Protein AF-T2JE20-F1 (afdb_monomer)

Mean predicted aligned error: 11.08 Å

Solvent-accessible surface area (backbone atoms only — not comparable to full-atom values): 7620 Å² total; per-residue (Å²): 136,87,83,82,81,83,81,84,90,76,84,82,88,76,80,78,77,77,77,76,81,76,73,81,73,72,44,52,72,69,59,50,51,59,46,53,78,73,42,97,58,61,63,30,37,53,66,29,42,78,44,78,61,76,84,80,53,74,69,55,50,52,51,49,52,51,49,52,54,51,50,55,62,71,38,60,96,52,72,51,50,79,42,57,51,81,43,46,51,75,41,78,96,66,48,29,34,38,58,47,72,63,48,75,47,69,70,78,88,82,62,70,79,94,46,95,81

Sequence (117 aa):
MPVSNKIRLTGKNCFMITQAKVKKQIISLENYRKLEDISDFKHEYHDGVIIALTGGTINHNRIIRNLIYWLMNLCNNQTYEVFSSDLRVWIPEHKRGFYPYVMVITGDAIFNENRQD

Organism: NCBI:txid555881

InterPro domains:
  IPR008538 Putative restriction endonuclease [PF05685] (30-111)
  IPR008538 Putative restriction endonuclease [cd06260] (41-117)
  IPR011335 Restriction endonuclease type II-like [SSF52980] (24-110)
  IPR012296 Nuclease, putative, TT1808 [G3DSA:3.90.1570.10] (19-117)

pLDDT: mean 82.29, std 20.34, range [34.41, 97.25]

Secondary structure (DSSP, 8-state):
----------S--------------PPPHHHHHHHHHH-SS-EEEETTEEEEPPPPPHHHHHHHHHHHHHHHHHTTTSSEEEEETTSPEEEGGGTEEE--SEEEEESS---STT---

Structure (mmCIF, N/CA/C/O backbone):
data_AF-T2JE20-F1
#
_entry.id   AF-T2JE20-F1
#
loop_
_atom_site.group_PDB
_atom_site.id
_atom_site.type_symbol
_atom_site.label_atom_id
_atom_site.label_alt_id
_atom_site.label_comp_id
_atom_site.label_asym_id
_atom_site.label_entity_id
_atom_site.label_seq_id
_atom_site.pdbx_PDB_ins_code
_atom_site.Cartn_x
_atom_site.Cartn_y
_atom_site.Cartn_z
_atom_site.occupancy
_atom_site.B_iso_or_equiv
_atom_site.auth_seq_id
_atom_site.auth_comp_id
_atom_site.auth_asym_id
_atom_site.auth_atom_id
_atom_site.pdbx_PDB_model_num
ATOM 1 N N . MET A 1 1 ? 40.534 -4.628 -29.815 1.00 34.41 1 MET A N 1
ATOM 2 C CA . MET A 1 1 ? 41.791 -3.946 -29.435 1.00 34.41 1 MET A CA 1
ATOM 3 C C . MET A 1 1 ? 41.439 -2.534 -28.991 1.00 34.41 1 MET A C 1
ATOM 5 O O . MET A 1 1 ? 40.864 -1.821 -29.805 1.00 34.41 1 MET A O 1
ATOM 9 N N . PRO A 1 2 ? 41.656 -2.138 -27.725 1.00 41.19 2 PRO A N 1
ATOM 10 C CA . PRO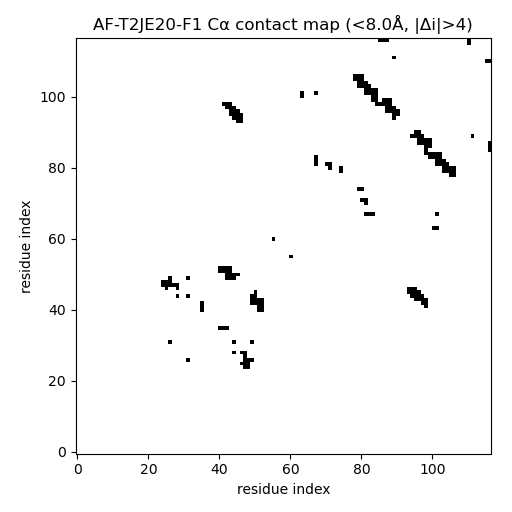 A 1 2 ? 41.286 -0.805 -27.274 1.00 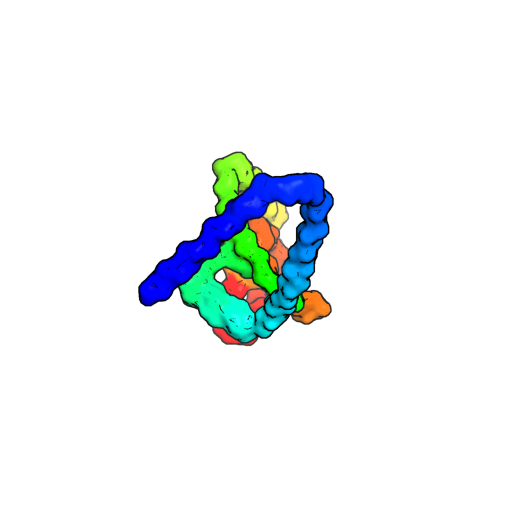41.19 2 PRO A CA 1
ATOM 11 C C . PRO A 1 2 ? 42.372 0.194 -27.687 1.00 41.19 2 PRO A C 1
ATOM 13 O O . PRO A 1 2 ? 43.555 -0.012 -27.418 1.00 41.19 2 PRO A O 1
ATOM 16 N N . VAL A 1 3 ? 41.967 1.275 -28.350 1.00 39.84 3 VAL A N 1
ATOM 17 C CA . VAL A 1 3 ? 42.848 2.410 -28.638 1.00 39.84 3 VAL A CA 1
ATOM 18 C C . VAL A 1 3 ? 42.873 3.292 -27.391 1.00 39.84 3 VAL A C 1
ATOM 20 O O . VAL A 1 3 ? 41.855 3.840 -26.973 1.00 39.84 3 VAL A O 1
ATOM 23 N N . SER A 1 4 ? 44.040 3.365 -26.757 1.00 41.28 4 SER A N 1
ATOM 24 C CA . SER A 1 4 ? 44.326 4.231 -25.614 1.00 41.28 4 SER A CA 1
ATOM 25 C C . SER A 1 4 ? 44.264 5.700 -26.040 1.00 41.28 4 SER A C 1
ATOM 27 O O . SER A 1 4 ? 45.110 6.154 -26.807 1.00 41.28 4 SER A O 1
ATOM 29 N N . ASN A 1 5 ? 43.301 6.462 -25.516 1.00 39.50 5 ASN A N 1
ATOM 30 C CA . ASN A 1 5 ? 43.317 7.920 -25.624 1.00 39.50 5 ASN A CA 1
ATOM 31 C C . ASN A 1 5 ? 44.055 8.514 -24.418 1.00 39.50 5 ASN A C 1
ATOM 33 O O . ASN A 1 5 ? 43.494 8.672 -23.335 1.00 39.50 5 ASN A O 1
ATOM 37 N N . LYS A 1 6 ? 45.332 8.859 -24.613 1.00 42.75 6 LYS A N 1
ATOM 38 C CA . LYS A 1 6 ? 46.082 9.736 -23.704 1.00 42.75 6 LYS A CA 1
ATOM 39 C C . LYS A 1 6 ? 45.636 11.181 -23.936 1.00 42.75 6 LYS A C 1
ATOM 41 O O . LYS A 1 6 ? 45.961 11.761 -24.967 1.00 42.75 6 LYS A O 1
ATOM 46 N N . ILE A 1 7 ? 44.939 11.776 -22.971 1.00 44.47 7 ILE A N 1
ATOM 47 C CA . ILE A 1 7 ? 44.637 13.214 -22.978 1.00 44.47 7 ILE A CA 1
ATOM 48 C C . ILE A 1 7 ? 45.716 13.935 -22.164 1.00 44.47 7 ILE A C 1
ATOM 50 O O . ILE A 1 7 ? 45.881 13.701 -20.968 1.00 44.47 7 ILE A O 1
ATOM 54 N N . ARG A 1 8 ? 46.481 14.796 -22.842 1.00 35.22 8 ARG A N 1
ATOM 55 C CA . ARG A 1 8 ? 47.500 15.679 -22.262 1.00 35.22 8 ARG A CA 1
ATOM 56 C C . ARG A 1 8 ? 46.798 16.938 -21.742 1.00 35.22 8 ARG A C 1
ATOM 58 O O . ARG A 1 8 ? 46.180 17.653 -22.523 1.00 35.22 8 ARG A O 1
ATOM 65 N N . LEU A 1 9 ? 46.873 17.194 -20.437 1.00 46.28 9 LEU A N 1
ATOM 66 C CA . LEU A 1 9 ? 46.253 18.360 -19.802 1.00 46.28 9 LEU A CA 1
ATOM 67 C C . LEU A 1 9 ? 47.216 19.552 -19.826 1.00 46.28 9 LEU A C 1
ATOM 69 O O . LEU A 1 9 ? 48.227 19.550 -19.128 1.00 46.28 9 LEU A O 1
ATOM 73 N N . THR A 1 10 ? 46.876 20.588 -20.590 1.00 41.84 10 THR A N 1
ATOM 74 C CA . THR A 1 10 ? 47.479 21.921 -20.463 1.00 41.84 10 THR A CA 1
ATOM 75 C C . THR A 1 10 ? 46.396 22.989 -20.594 1.00 41.84 10 THR A C 1
ATOM 77 O O . THR A 1 10 ? 45.835 23.156 -21.670 1.00 41.84 10 THR A O 1
ATOM 80 N N . GLY A 1 11 ? 46.164 23.739 -19.512 1.00 40.94 11 GLY A N 1
ATOM 81 C CA . GLY A 1 11 ? 45.588 25.088 -19.559 1.00 40.94 11 GLY A CA 1
ATOM 82 C C . GLY A 1 11 ? 44.069 25.212 -19.380 1.00 40.94 11 GLY A C 1
ATOM 83 O O . GLY A 1 11 ? 43.304 24.896 -20.277 1.00 40.94 11 GLY A O 1
ATOM 84 N N . LYS A 1 12 ? 43.671 25.809 -18.244 1.00 50.66 12 LYS A N 1
ATOM 85 C CA . LYS A 1 12 ? 42.385 26.495 -17.977 1.00 50.66 12 LYS A CA 1
ATOM 86 C C . LYS A 1 12 ? 41.104 25.670 -18.216 1.00 50.66 12 LYS A C 1
ATOM 88 O O . LYS A 1 12 ? 40.363 25.899 -19.165 1.00 50.66 12 LYS A O 1
ATOM 93 N N . ASN A 1 13 ? 40.781 24.789 -17.268 1.00 38.94 13 ASN A N 1
ATOM 94 C CA . ASN A 1 13 ? 39.492 24.094 -17.226 1.00 38.94 13 ASN A CA 1
ATOM 95 C C . ASN A 1 13 ? 38.363 25.027 -16.747 1.00 38.94 13 ASN A C 1
ATOM 97 O O . ASN A 1 13 ? 38.068 25.095 -15.556 1.00 38.94 13 ASN A O 1
ATOM 101 N N . CYS A 1 14 ? 37.696 25.706 -17.680 1.00 38.22 14 CYS A N 1
ATOM 102 C CA . CYS A 1 14 ? 36.283 26.039 -17.509 1.00 38.22 14 CYS A CA 1
ATOM 103 C C . CYS A 1 14 ? 35.489 24.773 -17.862 1.00 38.22 14 CYS A C 1
ATOM 105 O O . CYS A 1 14 ? 35.360 24.421 -19.035 1.00 38.22 14 CYS A O 1
ATOM 107 N N . PHE A 1 15 ? 35.034 24.028 -16.851 1.00 40.53 15 PHE A N 1
ATOM 108 C CA . PHE A 1 15 ? 34.178 22.863 -17.067 1.00 40.53 15 PHE A CA 1
ATOM 109 C C . PHE A 1 15 ? 32.787 23.338 -17.492 1.00 40.53 15 PHE A C 1
ATOM 111 O O . PHE A 1 15 ? 31.932 23.631 -16.661 1.00 40.53 15 PHE A O 1
ATOM 118 N N . MET A 1 16 ? 32.540 23.366 -18.800 1.00 41.00 16 MET A N 1
ATOM 119 C CA . MET A 1 16 ? 31.179 23.304 -19.321 1.00 41.00 16 MET A CA 1
ATOM 120 C C . MET A 1 16 ? 30.690 21.870 -19.103 1.00 41.00 16 MET A C 1
ATOM 122 O O . MET A 1 16 ? 30.918 20.989 -19.933 1.00 41.00 16 MET A O 1
ATOM 126 N N . ILE A 1 17 ? 30.070 21.606 -17.948 1.00 45.12 17 ILE A N 1
ATOM 127 C CA . ILE A 1 17 ? 29.363 20.343 -17.730 1.00 45.12 17 ILE A CA 1
ATOM 128 C C . ILE A 1 17 ? 28.183 20.350 -18.698 1.00 45.12 17 ILE A C 1
ATOM 130 O O . ILE A 1 17 ? 27.171 21.014 -18.480 1.00 45.12 17 ILE A O 1
ATOM 134 N N . THR A 1 18 ? 28.343 19.640 -19.811 1.00 44.28 18 THR A N 1
ATOM 135 C CA . THR A 1 18 ? 27.252 19.389 -20.746 1.00 44.28 18 THR A CA 1
ATOM 136 C C . THR A 1 18 ? 26.256 18.511 -19.999 1.00 44.28 18 THR A C 1
ATOM 138 O O . THR A 1 18 ? 26.536 17.342 -19.739 1.00 44.28 18 THR A O 1
ATOM 141 N N . GLN A 1 19 ? 25.124 19.078 -19.577 1.00 46.22 19 GLN A N 1
ATOM 142 C CA . GLN A 1 19 ? 24.051 18.290 -18.979 1.00 46.22 19 GLN A CA 1
ATOM 143 C C . GLN A 1 19 ? 23.542 17.312 -20.041 1.00 46.22 19 GLN A C 1
ATOM 145 O O . GLN A 1 19 ? 22.897 17.710 -21.013 1.00 46.22 19 GLN A O 1
ATOM 150 N N . ALA A 1 20 ? 23.853 16.026 -19.873 1.00 49.81 20 ALA A N 1
ATOM 151 C CA . ALA A 1 20 ? 23.203 14.974 -20.633 1.00 49.81 20 ALA A CA 1
ATOM 152 C C . ALA A 1 20 ? 21.698 15.072 -20.354 1.00 49.81 20 ALA A C 1
ATOM 154 O O . ALA A 1 20 ? 21.250 14.942 -19.215 1.00 49.81 20 ALA A O 1
ATOM 155 N N . LYS A 1 21 ? 20.914 15.352 -21.396 1.00 41.84 21 LYS A N 1
ATOM 156 C CA . LYS A 1 21 ? 19.457 15.427 -21.315 1.00 41.84 21 LYS A CA 1
ATOM 157 C C . LYS A 1 21 ? 18.933 14.010 -21.068 1.00 41.84 21 LYS A C 1
ATOM 159 O O . LYS A 1 21 ? 18.710 13.263 -22.018 1.00 41.84 21 LYS A O 1
ATOM 164 N N . VAL A 1 22 ? 18.796 13.615 -19.800 1.00 51.94 22 VAL A N 1
ATOM 165 C CA . VAL A 1 22 ? 18.211 12.324 -19.415 1.00 51.94 22 VAL A CA 1
ATOM 166 C C . VAL A 1 22 ? 16.780 12.312 -19.939 1.00 51.94 22 VAL A C 1
ATOM 168 O O . VAL A 1 22 ? 15.911 13.040 -19.458 1.00 51.94 22 VAL A O 1
ATOM 171 N N . LYS A 1 23 ? 16.537 11.531 -20.992 1.00 50.19 23 LYS A N 1
ATOM 172 C CA . LYS A 1 23 ? 15.198 11.330 -21.535 1.00 50.19 23 LYS A CA 1
ATOM 173 C C . LYS A 1 23 ? 14.428 10.555 -20.467 1.00 50.19 23 LYS A C 1
ATOM 175 O O . LYS A 1 23 ? 14.693 9.375 -20.267 1.00 50.19 23 LYS A O 1
ATOM 180 N N . LYS A 1 24 ? 13.538 11.232 -19.736 1.00 61.56 24 LYS A N 1
ATOM 181 C CA . LYS A 1 24 ? 12.667 10.603 -18.737 1.00 61.56 24 LYS A CA 1
ATOM 182 C C . LYS A 1 24 ? 11.840 9.540 -19.460 1.00 61.56 24 LYS A C 1
ATOM 184 O O . LYS A 1 24 ? 10.960 9.877 -20.250 1.00 61.56 24 LYS A O 1
ATOM 189 N N . GLN A 1 25 ? 12.205 8.274 -19.289 1.00 73.06 25 GLN A N 1
ATOM 190 C CA . GLN A 1 25 ? 11.517 7.171 -19.940 1.00 73.06 25 GLN A CA 1
ATOM 191 C C . GLN A 1 25 ? 10.202 6.962 -19.194 1.00 73.06 25 GLN A C 1
ATOM 193 O O . GLN A 1 25 ? 10.202 6.541 -18.043 1.00 73.06 25 GLN A O 1
ATOM 198 N N . ILE A 1 26 ? 9.099 7.355 -19.827 1.00 88.00 26 ILE A N 1
ATOM 199 C CA . ILE A 1 26 ? 7.754 7.147 -19.292 1.00 88.00 26 ILE A CA 1
ATOM 200 C C . ILE A 1 26 ? 7.432 5.663 -19.473 1.00 88.00 26 ILE A C 1
ATOM 202 O O . ILE A 1 26 ? 7.429 5.161 -20.599 1.00 88.00 26 ILE A O 1
ATOM 206 N N . ILE A 1 27 ? 7.215 4.961 -18.366 1.00 94.31 27 ILE A N 1
ATOM 207 C CA . ILE A 1 27 ? 6.877 3.537 -18.345 1.00 94.31 27 ILE A CA 1
ATOM 208 C C . ILE A 1 27 ? 5.351 3.409 -18.377 1.00 94.31 27 ILE A C 1
ATOM 210 O O . ILE A 1 27 ? 4.653 4.161 -17.711 1.00 94.31 27 ILE A O 1
ATOM 214 N N . SER A 1 28 ? 4.805 2.486 -19.167 1.00 95.56 28 SER A N 1
ATOM 215 C CA . SER A 1 28 ? 3.363 2.219 -19.142 1.00 95.56 28 SER A CA 1
ATOM 216 C C . SER A 1 28 ? 2.962 1.485 -17.859 1.00 95.56 28 SER A C 1
ATOM 218 O O . SER A 1 28 ? 3.763 0.743 -17.290 1.00 95.56 28 SER A O 1
ATOM 220 N N . LEU A 1 29 ? 1.700 1.622 -17.443 1.00 94.50 29 LEU A N 1
ATOM 221 C CA . LEU A 1 29 ? 1.157 0.880 -16.299 1.00 94.50 29 LEU A CA 1
ATOM 222 C C . LEU A 1 29 ? 1.351 -0.638 -16.451 1.00 94.50 29 LEU A C 1
ATOM 224 O O . LEU A 1 29 ? 1.743 -1.311 -15.506 1.00 94.50 29 LEU A O 1
ATOM 228 N N . GLU A 1 30 ? 1.152 -1.161 -17.661 1.00 94.75 30 GLU A N 1
ATOM 229 C CA . GLU A 1 30 ? 1.339 -2.580 -17.975 1.00 94.75 30 GLU A CA 1
ATOM 230 C C . GLU A 1 30 ? 2.791 -3.044 -17.785 1.00 94.75 30 GLU A C 1
ATOM 232 O O . GLU A 1 30 ? 3.047 -4.093 -17.200 1.00 94.75 30 GLU A O 1
ATOM 237 N N . ASN A 1 31 ? 3.764 -2.250 -18.240 1.00 95.56 31 ASN A N 1
ATOM 238 C CA . ASN A 1 31 ? 5.175 -2.589 -18.055 1.00 95.56 31 ASN A CA 1
ATOM 239 C C . ASN A 1 31 ? 5.590 -2.486 -16.583 1.00 95.56 31 ASN A C 1
ATOM 241 O O . ASN A 1 31 ? 6.406 -3.284 -16.132 1.00 95.56 31 ASN A O 1
ATOM 245 N N . TYR A 1 32 ? 5.022 -1.534 -15.838 1.00 95.12 32 TYR A N 1
ATOM 246 C CA . TYR A 1 32 ? 5.201 -1.453 -14.390 1.00 95.12 32 TYR A CA 1
ATOM 247 C C . TYR A 1 32 ? 4.642 -2.694 -13.679 1.00 95.12 32 TYR A C 1
ATOM 249 O O . TYR A 1 32 ? 5.340 -3.275 -12.858 1.00 95.12 32 TYR A O 1
ATOM 257 N N . ARG A 1 33 ? 3.434 -3.154 -14.029 1.00 94.38 33 ARG A N 1
ATOM 258 C CA . ARG A 1 33 ? 2.838 -4.362 -13.430 1.00 94.38 33 ARG A CA 1
ATOM 259 C C . ARG A 1 33 ? 3.693 -5.607 -13.678 1.00 94.38 33 ARG A C 1
ATOM 261 O O . ARG A 1 33 ? 3.984 -6.330 -12.737 1.00 94.38 33 ARG A O 1
ATOM 268 N N . LYS A 1 34 ? 4.183 -5.796 -14.909 1.00 95.00 34 LYS A N 1
ATOM 269 C CA . LYS A 1 34 ? 5.113 -6.894 -15.236 1.00 95.00 34 LYS A CA 1
ATOM 270 C C . LYS A 1 34 ? 6.419 -6.823 -14.454 1.00 95.00 34 LYS A C 1
ATOM 272 O O . LYS A 1 34 ? 6.993 -7.860 -14.150 1.00 95.00 34 LYS A O 1
ATOM 277 N N . LEU A 1 35 ? 6.908 -5.612 -14.187 1.00 94.50 35 LEU A N 1
ATOM 278 C CA . LEU A 1 35 ? 8.088 -5.405 -13.355 1.00 94.50 35 LEU A CA 1
ATOM 279 C C . LEU A 1 35 ? 7.802 -5.800 -11.904 1.00 94.50 35 LEU A C 1
ATOM 281 O O . LEU A 1 35 ? 8.618 -6.501 -11.318 1.00 94.50 35 LEU A O 1
ATOM 285 N N . GLU A 1 36 ? 6.658 -5.398 -11.349 1.00 94.06 36 GLU A N 1
ATOM 286 C CA . GLU A 1 36 ? 6.258 -5.759 -9.982 1.00 94.06 36 GLU A CA 1
ATOM 287 C C . GLU A 1 36 ? 6.077 -7.273 -9.812 1.00 94.06 36 GLU A C 1
ATOM 289 O O . GLU A 1 36 ? 6.517 -7.813 -8.805 1.00 94.06 36 GLU A O 1
ATOM 294 N N . ASP A 1 37 ? 5.529 -7.976 -10.808 1.00 93.75 37 ASP A N 1
ATOM 295 C CA . ASP A 1 37 ? 5.307 -9.431 -10.740 1.00 93.75 37 ASP A CA 1
ATOM 296 C C . ASP A 1 37 ? 6.603 -10.252 -10.599 1.00 93.75 37 ASP A C 1
ATOM 298 O O . ASP A 1 37 ? 6.562 -11.396 -10.146 1.00 93.75 37 ASP A O 1
ATOM 302 N N . ILE A 1 38 ? 7.750 -9.695 -11.004 1.00 95.12 38 ILE A N 1
ATOM 303 C CA . ILE A 1 38 ? 9.055 -10.376 -10.966 1.00 95.12 38 ILE A CA 1
ATOM 304 C C . ILE A 1 38 ? 10.047 -9.737 -9.991 1.00 95.12 38 ILE A C 1
ATOM 306 O O . ILE A 1 38 ? 11.193 -10.182 -9.923 1.00 95.12 38 ILE A O 1
ATOM 310 N N . SER A 1 39 ? 9.665 -8.657 -9.307 1.00 93.38 39 SER A N 1
ATOM 311 C CA . SER A 1 39 ? 10.595 -7.915 -8.462 1.00 93.38 39 SER A CA 1
ATOM 312 C C . SER A 1 39 ? 10.575 -8.399 -7.019 1.00 93.38 39 SER A C 1
ATOM 314 O O . SER A 1 39 ? 9.521 -8.546 -6.412 1.00 93.38 39 SER A O 1
ATOM 316 N N . ASP A 1 40 ? 11.764 -8.525 -6.432 1.00 90.69 40 ASP A N 1
ATOM 317 C CA . ASP A 1 40 ? 11.926 -8.721 -4.988 1.00 90.69 40 ASP A CA 1
ATOM 318 C C . ASP A 1 40 ? 11.670 -7.429 -4.184 1.00 90.69 40 ASP A C 1
ATOM 320 O O . ASP A 1 40 ? 11.614 -7.452 -2.952 1.00 90.69 40 ASP A O 1
ATOM 324 N N . PHE A 1 41 ? 11.549 -6.282 -4.863 1.00 90.25 41 PHE A N 1
ATOM 325 C CA . PHE A 1 41 ? 11.354 -4.972 -4.251 1.00 90.25 41 PHE A CA 1
ATOM 326 C C . PHE A 1 41 ? 10.037 -4.353 -4.706 1.00 90.25 41 PHE A C 1
ATOM 328 O O . PHE A 1 41 ? 9.651 -4.448 -5.866 1.00 90.25 41 PHE A O 1
ATOM 335 N N . LYS A 1 42 ? 9.377 -3.649 -3.787 1.00 93.25 42 LYS A N 1
ATOM 336 C CA . LYS A 1 42 ? 8.160 -2.892 -4.084 1.00 93.25 42 LYS A CA 1
ATOM 337 C C . LYS A 1 42 ? 8.505 -1.551 -4.716 1.00 93.25 42 LYS A C 1
ATOM 339 O O . LYS A 1 42 ? 9.412 -0.854 -4.247 1.00 93.25 42 LYS A O 1
ATOM 344 N N . HIS A 1 43 ? 7.725 -1.144 -5.708 1.00 95.81 43 HIS A N 1
ATOM 345 C CA . HIS A 1 43 ? 7.841 0.173 -6.316 1.00 95.81 43 HIS A CA 1
ATOM 346 C C . HIS A 1 43 ? 6.494 0.881 -6.378 1.00 95.81 43 HIS A C 1
ATOM 348 O O . HIS A 1 43 ? 5.455 0.282 -6.641 1.00 95.81 43 HIS A O 1
ATOM 354 N N . GLU A 1 44 ? 6.515 2.197 -6.220 1.00 96.06 44 GLU A N 1
ATOM 355 C CA . GLU A 1 44 ? 5.366 3.042 -6.514 1.00 96.06 44 GLU A CA 1
ATOM 356 C C . GLU A 1 44 ? 5.356 3.457 -7.981 1.00 96.06 44 GLU A C 1
ATOM 358 O O . GLU A 1 44 ? 6.402 3.722 -8.583 1.00 96.06 44 GLU A O 1
ATOM 363 N N . TYR A 1 45 ? 4.155 3.580 -8.535 1.00 96.88 45 TYR A N 1
ATOM 364 C CA . TYR A 1 45 ? 3.933 4.097 -9.877 1.00 96.88 45 TYR A CA 1
ATOM 365 C C . TYR A 1 45 ? 3.321 5.490 -9.804 1.00 96.88 45 TYR A C 1
ATOM 367 O O . TYR A 1 45 ? 2.298 5.698 -9.159 1.00 96.88 45 TYR A O 1
ATOM 375 N N . HIS A 1 46 ? 3.924 6.442 -10.506 1.00 96.50 46 HIS A N 1
ATOM 376 C CA . HIS A 1 46 ? 3.530 7.847 -10.525 1.00 96.50 46 HIS A CA 1
ATOM 377 C C . HIS A 1 46 ? 3.414 8.335 -11.967 1.00 96.50 46 HIS A C 1
ATOM 379 O O . HIS A 1 46 ? 4.361 8.918 -12.495 1.00 96.50 46 HIS A O 1
ATOM 385 N N . ASP A 1 47 ? 2.277 8.052 -12.613 1.00 95.75 47 ASP A N 1
ATOM 386 C CA . ASP A 1 47 ? 1.978 8.426 -14.008 1.00 95.75 47 ASP A CA 1
ATOM 387 C C . ASP A 1 47 ? 3.166 8.194 -14.967 1.00 95.75 47 ASP A C 1
ATOM 389 O O . ASP A 1 47 ? 3.634 9.071 -15.695 1.00 95.75 47 ASP A O 1
ATOM 393 N N . GLY A 1 48 ? 3.720 6.985 -14.888 1.00 95.12 48 GLY A N 1
ATOM 394 C CA . GLY A 1 48 ? 4.821 6.512 -15.721 1.00 95.12 48 GLY A CA 1
ATOM 395 C C . GLY A 1 48 ? 6.220 6.725 -15.155 1.00 95.12 48 GLY A C 1
ATOM 396 O O . GLY A 1 48 ? 7.204 6.419 -15.828 1.00 95.12 48 GLY A O 1
ATOM 397 N N . VAL A 1 49 ? 6.323 7.203 -13.916 1.00 95.50 49 VAL A N 1
ATOM 398 C CA . VAL A 1 49 ? 7.556 7.195 -13.121 1.00 95.50 49 VAL A CA 1
ATOM 399 C C . VAL A 1 49 ? 7.495 6.068 -12.103 1.00 95.50 49 VAL A C 1
ATOM 401 O O . VAL A 1 49 ? 6.519 5.966 -11.370 1.00 95.50 49 VAL A O 1
ATOM 404 N N . ILE A 1 50 ? 8.546 5.254 -12.031 1.00 95.25 50 ILE A N 1
ATOM 405 C CA . ILE A 1 50 ? 8.689 4.218 -11.005 1.00 95.25 50 ILE A CA 1
ATOM 406 C C . ILE A 1 50 ? 9.597 4.743 -9.894 1.00 95.25 50 ILE A C 1
ATOM 408 O O . ILE A 1 50 ? 10.682 5.257 -10.173 1.00 95.25 50 ILE A O 1
ATOM 412 N N . ILE A 1 51 ? 9.158 4.608 -8.644 1.00 94.38 51 ILE A N 1
ATOM 413 C CA . ILE A 1 51 ? 9.932 4.960 -7.451 1.00 94.38 51 ILE A CA 1
ATOM 414 C C . ILE A 1 51 ? 10.115 3.693 -6.619 1.00 94.38 51 ILE A C 1
ATOM 416 O O . ILE A 1 51 ? 9.143 3.138 -6.122 1.00 94.38 51 ILE A O 1
ATOM 420 N N . ALA A 1 52 ? 11.355 3.229 -6.466 1.00 93.88 52 ALA A N 1
ATOM 421 C CA . ALA A 1 52 ? 11.652 2.093 -5.599 1.00 93.88 52 ALA A CA 1
ATOM 422 C C . ALA A 1 52 ? 11.419 2.466 -4.133 1.00 93.88 52 ALA A C 1
ATOM 424 O O . ALA A 1 52 ? 11.897 3.506 -3.670 1.00 93.88 52 ALA A O 1
ATOM 425 N N . LEU A 1 53 ? 10.718 1.606 -3.399 1.00 91.94 53 LEU A N 1
ATOM 426 C CA . LEU A 1 53 ? 10.565 1.779 -1.966 1.00 91.94 53 LEU A CA 1
ATOM 427 C C . LEU A 1 53 ? 11.812 1.289 -1.246 1.00 91.94 53 LEU A C 1
ATOM 429 O O . LEU A 1 53 ? 12.324 0.194 -1.477 1.00 91.94 53 LEU A O 1
ATOM 433 N N . THR A 1 54 ? 12.302 2.120 -0.337 1.00 85.25 54 THR A N 1
ATOM 434 C CA . THR A 1 54 ? 13.365 1.735 0.583 1.00 85.25 54 THR A CA 1
ATOM 435 C C . THR A 1 54 ? 12.777 0.963 1.754 1.00 85.25 54 THR A C 1
ATOM 437 O O . THR A 1 54 ? 11.684 1.278 2.223 1.00 85.25 54 THR A O 1
ATOM 440 N N . GLY A 1 55 ? 13.522 -0.014 2.272 1.00 81.88 55 GLY A N 1
ATOM 441 C CA . GLY A 1 55 ? 13.114 -0.749 3.468 1.00 81.88 55 GLY A CA 1
ATOM 442 C C . GLY A 1 55 ? 12.908 0.153 4.695 1.00 81.88 55 GLY A C 1
ATOM 443 O O . GLY A 1 55 ? 13.403 1.279 4.768 1.00 81.88 55 GLY A O 1
ATOM 444 N N . GLY A 1 56 ? 12.180 -0.357 5.687 1.00 84.94 56 GLY A N 1
ATOM 445 C CA . GLY A 1 56 ? 11.923 0.351 6.942 1.00 84.94 56 GLY A CA 1
ATOM 446 C C . GLY A 1 56 ? 13.004 0.122 8.005 1.00 84.94 56 GLY A C 1
ATOM 447 O O . GLY A 1 56 ? 13.657 -0.917 8.049 1.00 84.94 56 GLY A O 1
AT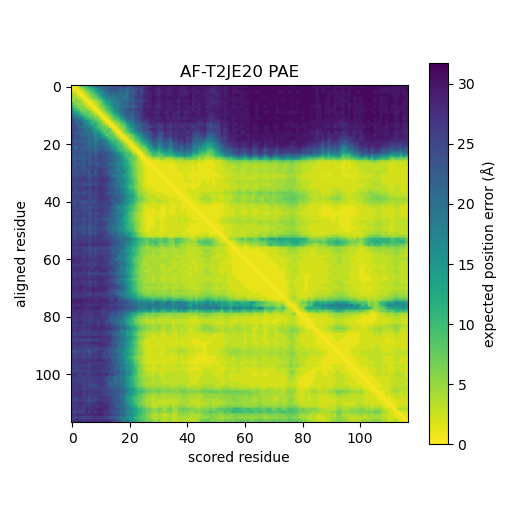OM 448 N N . THR A 1 57 ? 13.149 1.070 8.933 1.00 93.81 57 THR A N 1
ATOM 449 C CA . THR A 1 57 ? 13.951 0.876 10.156 1.00 93.81 57 THR A CA 1
ATOM 450 C C . THR A 1 57 ? 13.137 0.181 11.258 1.00 93.81 57 THR A C 1
ATOM 452 O O . THR A 1 57 ? 11.906 0.125 11.204 1.00 93.81 57 THR A O 1
ATOM 455 N N . ILE A 1 58 ? 13.794 -0.315 12.314 1.00 96.38 58 ILE A N 1
ATOM 456 C CA . ILE A 1 58 ? 13.097 -0.885 13.487 1.00 96.38 58 ILE A CA 1
ATOM 457 C C . ILE A 1 58 ? 12.168 0.152 14.137 1.00 96.38 58 ILE A C 1
ATOM 459 O O . ILE A 1 58 ? 11.036 -0.168 14.494 1.00 96.38 58 ILE A O 1
ATOM 463 N N . ASN A 1 59 ? 12.620 1.401 14.276 1.00 97.25 59 ASN A N 1
ATOM 464 C CA . ASN A 1 59 ? 11.812 2.467 14.875 1.00 97.25 59 ASN A CA 1
ATOM 465 C C . ASN A 1 59 ? 10.588 2.795 14.018 1.00 97.25 59 ASN A C 1
ATOM 467 O O . ASN A 1 59 ? 9.490 2.932 14.549 1.00 97.25 59 ASN A O 1
ATOM 471 N N . HIS A 1 60 ? 10.765 2.836 12.699 1.00 94.06 60 HIS A N 1
ATOM 472 C CA . HIS A 1 60 ? 9.674 3.014 11.752 1.00 94.06 60 HIS A CA 1
ATOM 473 C C . HIS A 1 60 ? 8.612 1.907 11.890 1.00 94.06 60 HIS A C 1
ATOM 475 O O . HIS A 1 60 ? 7.428 2.194 12.058 1.00 94.06 60 HIS A O 1
ATOM 481 N N . ASN A 1 61 ? 9.040 0.643 11.960 1.00 94.31 61 ASN A N 1
ATOM 482 C CA . ASN A 1 61 ? 8.132 -0.488 12.170 1.00 94.31 61 ASN A CA 1
ATOM 483 C C . ASN A 1 61 ? 7.411 -0.436 13.526 1.00 94.31 61 ASN A C 1
ATOM 485 O O . ASN A 1 61 ? 6.229 -0.757 13.611 1.00 94.31 61 ASN A O 1
ATOM 489 N N . ARG A 1 62 ? 8.087 0.001 14.599 1.00 96.81 62 ARG A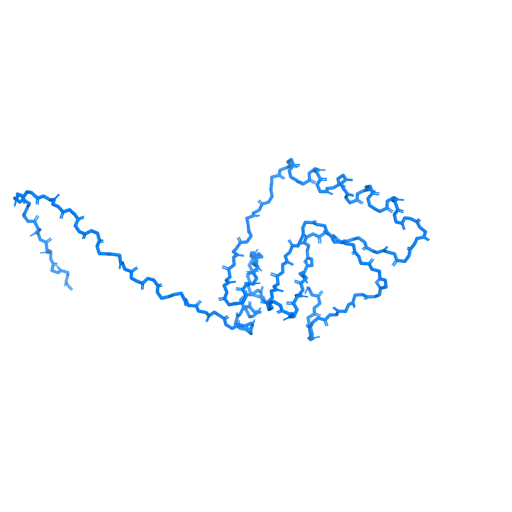 N 1
ATOM 490 C CA . ARG A 1 62 ? 7.453 0.170 15.920 1.00 96.81 62 ARG A CA 1
ATOM 491 C C . ARG A 1 62 ? 6.331 1.206 15.889 1.00 96.81 62 ARG A C 1
ATOM 493 O O . ARG A 1 62 ? 5.293 0.971 16.503 1.00 96.81 62 ARG A O 1
ATOM 500 N N . ILE A 1 63 ? 6.530 2.317 15.178 1.00 96.19 63 ILE A N 1
ATOM 501 C CA . ILE A 1 63 ? 5.515 3.367 15.019 1.00 96.19 63 ILE A CA 1
ATOM 502 C C . ILE A 1 63 ? 4.302 2.816 14.266 1.00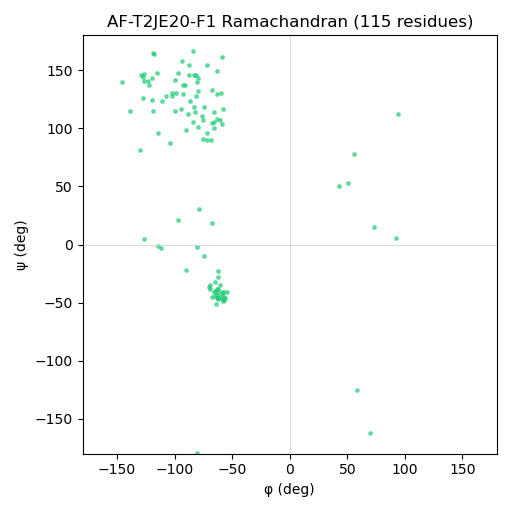 96.19 63 ILE A C 1
ATOM 504 O O . ILE A 1 63 ? 3.187 2.911 14.775 1.00 96.19 63 ILE A O 1
ATOM 508 N N . ILE A 1 64 ? 4.522 2.176 13.113 1.00 95.94 64 ILE A N 1
ATOM 509 C CA . ILE A 1 64 ? 3.451 1.578 12.300 1.00 95.94 64 ILE A CA 1
ATOM 510 C C . ILE A 1 64 ? 2.666 0.543 13.100 1.00 95.94 64 ILE A C 1
ATOM 512 O O . ILE A 1 64 ? 1.443 0.608 13.155 1.00 95.94 64 ILE A O 1
ATOM 516 N N . ARG A 1 65 ? 3.358 -0.374 13.782 1.00 96.00 65 ARG A N 1
ATOM 517 C CA . ARG A 1 65 ? 2.719 -1.406 14.606 1.00 96.00 65 ARG A CA 1
ATOM 518 C C . ARG A 1 65 ? 1.822 -0.797 15.682 1.00 96.00 65 ARG A C 1
ATOM 520 O O . ARG A 1 65 ? 0.706 -1.263 15.884 1.00 96.00 65 ARG A O 1
ATOM 527 N N . ASN A 1 66 ? 2.306 0.229 16.383 1.00 97.00 66 ASN A N 1
ATOM 528 C CA . ASN A 1 66 ? 1.509 0.896 17.408 1.00 97.00 66 ASN A CA 1
ATOM 529 C C . ASN A 1 66 ? 0.289 1.595 16.784 1.00 97.00 66 ASN A C 1
ATOM 531 O O . ASN A 1 66 ? -0.797 1.521 17.350 1.00 97.00 66 ASN A O 1
ATOM 535 N N . LEU A 1 67 ? 0.448 2.231 15.619 1.00 96.44 67 LEU A N 1
ATOM 536 C CA . LEU A 1 67 ? -0.654 2.871 14.899 1.00 96.44 67 LEU A CA 1
ATOM 537 C C . LEU A 1 67 ? -1.723 1.855 14.474 1.00 96.44 67 LEU A C 1
ATOM 539 O O . LEU A 1 67 ? -2.898 2.083 14.740 1.00 96.44 67 LEU A O 1
ATOM 543 N N . ILE A 1 68 ? -1.321 0.722 13.891 1.00 95.50 68 ILE A N 1
ATOM 544 C CA . ILE A 1 68 ? -2.233 -0.375 13.532 1.00 95.50 68 ILE A CA 1
ATOM 545 C C . ILE A 1 68 ? -2.994 -0.853 14.771 1.00 95.50 68 ILE A C 1
A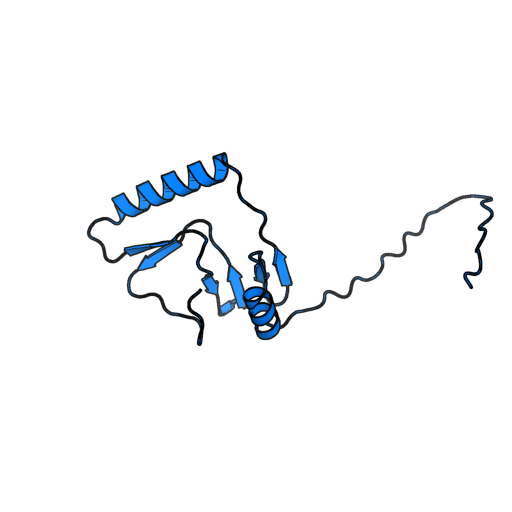TOM 547 O O . ILE A 1 68 ? -4.217 -0.931 14.734 1.00 95.50 68 ILE A O 1
ATOM 551 N N . TYR A 1 69 ? -2.300 -1.097 15.889 1.00 95.06 69 TYR A N 1
ATOM 552 C CA . TYR A 1 69 ? -2.943 -1.511 17.139 1.00 95.06 69 TYR A CA 1
ATOM 553 C C . TYR A 1 69 ? -4.015 -0.513 17.602 1.00 95.06 69 TYR A C 1
ATOM 555 O O . TYR A 1 69 ? -5.120 -0.915 17.962 1.00 95.06 69 TYR A O 1
ATOM 563 N N . TRP A 1 70 ? -3.721 0.790 17.584 1.00 95.62 70 TRP A N 1
ATOM 564 C CA . TRP A 1 70 ? -4.702 1.812 17.958 1.00 95.62 70 TRP A CA 1
ATOM 565 C C . TRP A 1 70 ? -5.887 1.864 16.992 1.00 95.62 70 TRP A C 1
ATOM 567 O O . TRP A 1 70 ? -7.026 1.905 17.450 1.00 95.62 70 TRP A O 1
ATOM 577 N N . LEU A 1 71 ? -5.639 1.814 15.681 1.00 94.25 71 LEU A N 1
ATOM 578 C CA . LEU A 1 71 ? -6.694 1.834 14.666 1.00 94.25 71 LEU A CA 1
ATOM 579 C C . LEU A 1 71 ? -7.607 0.613 14.778 1.00 94.25 71 LEU A C 1
ATOM 581 O O . LEU A 1 71 ? -8.818 0.777 14.818 1.00 94.25 71 LEU A O 1
ATOM 585 N N . MET A 1 72 ? -7.047 -0.589 14.931 1.00 92.38 72 MET A N 1
ATOM 586 C CA . MET A 1 72 ? -7.836 -1.809 15.130 1.00 92.38 72 MET A CA 1
ATOM 587 C C . MET A 1 72 ? -8.729 -1.719 16.375 1.00 92.38 72 MET A C 1
ATOM 589 O O . MET A 1 72 ? -9.885 -2.126 16.330 1.00 92.38 72 MET A O 1
ATOM 593 N N . ASN A 1 73 ? -8.225 -1.152 17.478 1.00 92.38 73 ASN A N 1
ATOM 594 C CA . ASN A 1 73 ? -9.024 -0.970 18.693 1.00 92.38 73 ASN A CA 1
ATOM 595 C C . ASN A 1 73 ? -10.127 0.086 18.531 1.00 92.38 73 ASN A C 1
ATOM 597 O O . ASN A 1 73 ? -11.221 -0.100 19.058 1.00 92.38 73 ASN A O 1
ATOM 601 N N . LEU A 1 74 ? -9.857 1.181 17.815 1.00 90.75 74 LEU A N 1
ATOM 602 C CA . LEU A 1 74 ? -10.844 2.232 17.542 1.00 90.75 74 LEU A CA 1
ATOM 603 C C . LEU A 1 74 ? -11.935 1.764 16.572 1.00 90.75 74 LEU A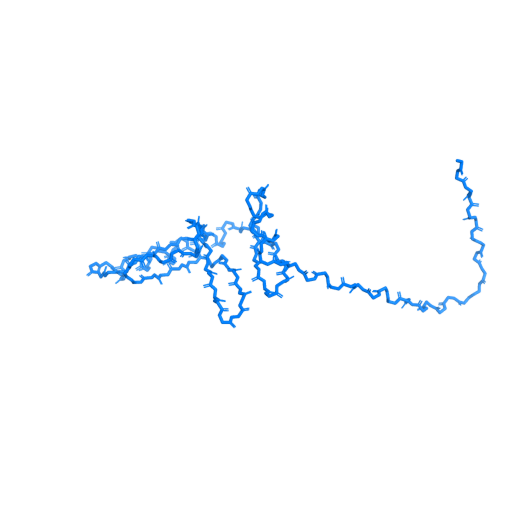 C 1
ATOM 605 O O . LEU A 1 74 ? -13.095 2.130 16.734 1.00 90.75 74 LEU A O 1
ATOM 609 N N . CYS A 1 75 ? -11.563 0.944 15.592 1.00 86.75 75 CYS A N 1
ATOM 610 C CA . CYS A 1 75 ? -12.464 0.354 14.605 1.00 86.75 75 CYS A CA 1
ATOM 611 C C . CYS A 1 75 ? -13.219 -0.878 15.129 1.00 86.75 75 CYS A C 1
ATOM 613 O O . CYS A 1 75 ? -14.036 -1.449 14.407 1.00 86.75 75 CYS A O 1
ATOM 615 N N . ASN A 1 76 ? -12.962 -1.307 16.368 1.00 75.62 76 ASN A N 1
ATOM 616 C CA . ASN A 1 76 ? -13.604 -2.479 16.947 1.00 75.62 76 ASN A CA 1
ATOM 617 C C . ASN A 1 76 ? -15.137 -2.286 16.985 1.00 75.62 76 ASN A C 1
ATOM 619 O O . ASN A 1 76 ? -15.625 -1.262 17.465 1.00 75.62 76 ASN A O 1
ATOM 623 N N . ASN A 1 77 ? -15.892 -3.273 16.488 1.00 68.00 77 ASN A N 1
ATOM 624 C CA . ASN A 1 77 ? -17.353 -3.248 16.263 1.00 68.00 77 ASN A CA 1
ATOM 625 C C . ASN A 1 77 ? -17.866 -2.394 15.083 1.00 68.00 77 ASN A C 1
ATOM 627 O O . ASN A 1 77 ? -19.065 -2.123 15.003 1.00 68.00 77 ASN A O 1
ATOM 631 N N . GLN A 1 78 ? -16.999 -1.975 14.161 1.00 75.38 78 GLN A N 1
ATOM 632 C CA . GLN A 1 78 ? -17.385 -1.277 12.931 1.00 75.38 78 GLN A CA 1
ATOM 633 C C . GLN A 1 78 ? -16.973 -2.090 11.693 1.00 75.38 78 GLN A C 1
ATOM 635 O O . GLN A 1 78 ? -16.150 -2.994 11.780 1.00 75.38 78 GLN A O 1
ATOM 640 N N . THR A 1 79 ? -17.530 -1.770 10.523 1.00 85.31 79 THR A N 1
ATOM 641 C CA . THR A 1 79 ? -17.240 -2.450 9.242 1.00 85.31 79 THR A CA 1
ATOM 642 C C . THR A 1 79 ? -15.915 -1.999 8.608 1.00 85.31 79 THR A C 1
ATOM 644 O O . THR A 1 79 ? -15.819 -1.928 7.383 1.00 85.31 79 THR A O 1
ATOM 647 N N . TYR A 1 80 ? -14.928 -1.621 9.428 1.00 91.62 80 TYR A N 1
ATOM 648 C CA . TYR A 1 80 ? -13.625 -1.150 8.960 1.00 91.62 80 TYR A CA 1
ATOM 649 C C . TYR A 1 80 ? -12.576 -2.254 9.043 1.00 91.62 80 TYR A C 1
ATOM 651 O O . TYR A 1 80 ? -12.515 -2.990 10.028 1.00 91.62 80 TYR A O 1
ATOM 659 N N . GLU A 1 81 ? -11.698 -2.298 8.047 1.00 91.00 81 GLU A N 1
ATOM 660 C CA . GLU A 1 81 ? -10.563 -3.215 7.995 1.00 91.00 81 GLU A CA 1
ATOM 661 C C . GLU A 1 81 ? -9.255 -2.429 7.870 1.00 91.00 81 GLU A C 1
ATOM 663 O O . GLU A 1 81 ? -9.178 -1.437 7.140 1.00 91.00 81 GLU A O 1
ATOM 668 N N . VAL A 1 82 ? -8.236 -2.845 8.626 1.00 93.25 82 VAL A N 1
ATOM 669 C CA . VAL A 1 82 ? -6.931 -2.176 8.701 1.00 93.25 82 VAL A CA 1
ATOM 670 C C . VAL A 1 82 ? -5.876 -3.058 8.037 1.00 93.25 82 VAL A C 1
ATOM 672 O O . VAL A 1 82 ? -5.659 -4.187 8.470 1.00 93.25 82 VAL A O 1
ATOM 675 N N . PHE A 1 83 ? -5.171 -2.519 7.044 1.00 92.56 83 PHE A N 1
ATOM 676 C CA . PHE A 1 83 ? -4.116 -3.210 6.300 1.00 92.56 83 PHE A CA 1
ATOM 677 C C . PHE A 1 83 ? -2.740 -2.568 6.516 1.00 92.56 83 PHE A C 1
ATOM 679 O O . PHE A 1 83 ? -2.614 -1.351 6.690 1.00 92.56 83 PHE A O 1
ATOM 686 N N . SER A 1 84 ? -1.696 -3.399 6.491 1.00 91.50 84 SER A N 1
ATOM 687 C CA . SER A 1 84 ? -0.289 -2.983 6.453 1.00 91.50 84 SER A CA 1
ATOM 688 C C . SER A 1 84 ? 0.151 -2.599 5.033 1.00 91.50 84 SER A C 1
ATOM 690 O O . SER A 1 84 ? -0.608 -2.691 4.070 1.00 91.50 84 SER A O 1
ATOM 692 N N . SER A 1 85 ? 1.422 -2.217 4.891 1.00 91.12 85 SER A N 1
ATOM 693 C CA . SER A 1 85 ? 2.077 -1.807 3.639 1.00 91.12 85 SER A CA 1
ATOM 694 C C . SER A 1 85 ? 2.273 -2.890 2.578 1.00 91.12 85 SER A C 1
ATOM 696 O O . SER A 1 85 ? 3.146 -2.766 1.715 1.00 91.12 85 SER A O 1
ATOM 698 N N . ASP A 1 86 ? 1.541 -3.993 2.670 1.00 89.44 86 ASP A N 1
ATOM 699 C CA . ASP A 1 86 ? 1.646 -5.109 1.733 1.00 89.44 86 ASP A CA 1
ATOM 700 C C . ASP A 1 86 ? 0.701 -4.984 0.549 1.00 89.44 86 ASP A C 1
ATOM 702 O O . ASP A 1 86 ? 1.022 -5.506 -0.513 1.00 89.44 86 ASP A O 1
ATOM 706 N N . LEU A 1 87 ? -0.366 -4.199 0.699 1.00 92.88 87 LEU A N 1
ATOM 707 C CA . LEU A 1 87 ? -1.287 -3.878 -0.383 1.00 92.88 87 LEU A CA 1
ATOM 708 C C . LEU A 1 87 ? -0.956 -2.531 -1.024 1.00 92.88 87 LEU A C 1
ATOM 710 O O . LEU A 1 87 ? -0.516 -1.583 -0.361 1.00 92.88 87 LEU A O 1
ATOM 714 N N . ARG A 1 88 ? -1.217 -2.445 -2.324 1.00 94.25 88 ARG A N 1
ATOM 715 C CA . ARG A 1 88 ? -1.047 -1.256 -3.143 1.00 94.25 88 ARG A CA 1
ATOM 716 C C . ARG A 1 88 ? -2.394 -0.595 -3.402 1.00 94.25 88 ARG A C 1
ATOM 718 O O . ARG A 1 88 ? -3.318 -1.181 -3.952 1.00 94.25 88 ARG A O 1
ATOM 725 N N . VAL A 1 89 ? -2.480 0.698 -3.112 1.00 95.56 89 VAL A N 1
ATOM 726 C CA . VAL A 1 89 ? -3.639 1.517 -3.482 1.00 95.56 89 VAL A CA 1
ATOM 727 C C . VAL A 1 89 ? -3.450 2.050 -4.888 1.00 95.56 89 VAL A C 1
ATOM 729 O O . VAL A 1 89 ? -2.480 2.763 -5.156 1.00 95.56 89 VAL A O 1
ATOM 732 N N . TRP A 1 90 ? -4.406 1.761 -5.766 1.00 96.12 90 TRP A N 1
ATOM 733 C CA . TRP A 1 90 ? -4.511 2.411 -7.065 1.00 96.12 90 TRP A CA 1
ATOM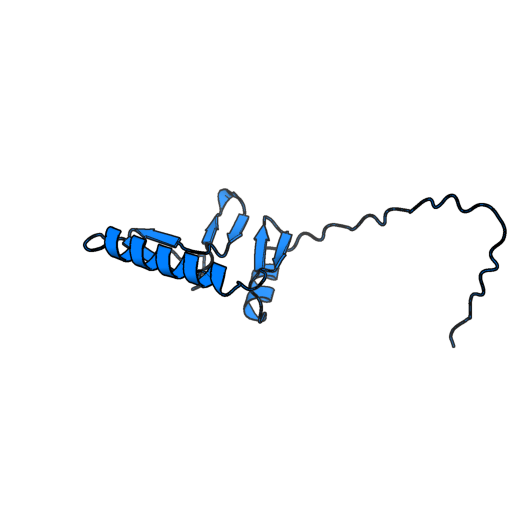 734 C C . TRP A 1 90 ? -5.429 3.636 -6.995 1.00 96.12 90 TRP A C 1
ATOM 736 O O . TRP A 1 90 ? -6.562 3.536 -6.532 1.00 96.12 90 TRP A O 1
ATOM 746 N N . ILE A 1 91 ? -4.953 4.778 -7.498 1.00 95.31 91 ILE A N 1
ATOM 747 C CA . ILE A 1 91 ? -5.708 6.033 -7.619 1.00 95.31 91 ILE A CA 1
ATOM 748 C C . ILE A 1 91 ? -5.884 6.349 -9.115 1.00 95.31 91 ILE A C 1
ATOM 750 O O . ILE A 1 91 ? -4.961 6.908 -9.732 1.00 95.31 91 ILE A O 1
ATOM 754 N N . PRO A 1 92 ? -7.027 5.975 -9.727 1.00 94.12 92 PRO A N 1
ATOM 755 C CA . PRO A 1 92 ? -7.256 6.100 -11.167 1.00 94.12 92 PRO A CA 1
ATOM 756 C C . PRO A 1 92 ? -7.101 7.525 -11.699 1.00 94.12 92 PRO A C 1
ATOM 758 O O . PRO A 1 92 ? -6.493 7.726 -12.751 1.00 94.12 92 PRO A O 1
ATOM 761 N N . GLU A 1 93 ? -7.591 8.516 -10.954 1.00 96.50 93 GLU A N 1
ATOM 762 C CA . GLU A 1 93 ? -7.632 9.931 -11.344 1.00 96.50 93 GLU A CA 1
ATOM 763 C C . GLU A 1 93 ? -6.231 10.506 -11.565 1.00 96.50 93 GLU A C 1
ATOM 765 O O . GLU A 1 93 ? -6.036 11.438 -12.346 1.00 96.50 93 GLU A O 1
ATOM 770 N N . HIS A 1 94 ? -5.240 9.941 -10.876 1.00 95.94 94 HIS A N 1
ATOM 771 C CA . HIS A 1 94 ? -3.852 10.385 -10.936 1.00 95.94 94 HIS A CA 1
ATOM 772 C C . HIS A 1 94 ? -2.931 9.379 -11.618 1.00 95.94 94 HIS A C 1
ATOM 774 O O . HIS A 1 94 ? -1.746 9.673 -11.781 1.00 95.94 94 HIS A O 1
ATOM 780 N N . LYS A 1 95 ? -3.457 8.211 -12.010 1.00 95.31 95 LYS A N 1
ATOM 781 C CA . LYS A 1 95 ? -2.682 7.078 -12.524 1.00 95.31 95 LYS A CA 1
ATOM 782 C C . LYS A 1 95 ? -1.515 6.745 -11.594 1.00 95.31 95 LYS A C 1
ATOM 784 O O . LYS A 1 95 ? -0.358 6.721 -12.023 1.00 95.31 95 LYS A O 1
ATOM 789 N N . ARG A 1 96 ? -1.809 6.553 -10.304 1.00 96.56 96 ARG A N 1
ATOM 790 C CA . ARG A 1 96 ? -0.785 6.279 -9.288 1.00 96.56 96 ARG A CA 1
ATOM 791 C C . ARG A 1 96 ? -1.068 5.023 -8.484 1.00 96.56 96 ARG A C 1
ATOM 793 O O 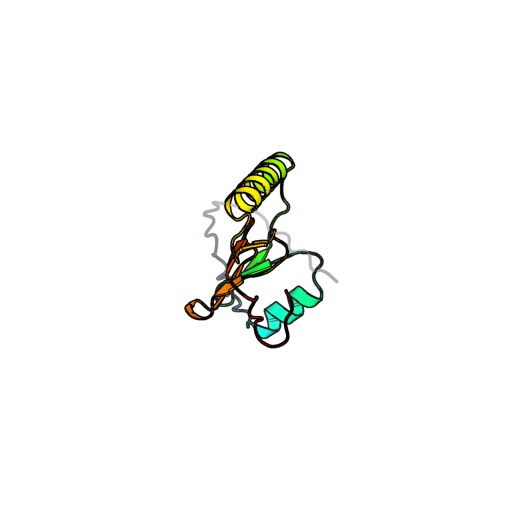. ARG A 1 96 ? -2.211 4.783 -8.114 1.00 96.56 96 ARG A O 1
ATOM 800 N N . GLY A 1 97 ? -0.012 4.268 -8.201 1.00 96.19 97 GLY A N 1
ATOM 801 C CA . GLY A 1 97 ? -0.016 3.101 -7.324 1.00 96.19 97 GLY A CA 1
ATOM 802 C C . GLY A 1 97 ? 0.935 3.322 -6.151 1.00 96.19 97 GLY A C 1
ATOM 803 O O . GLY A 1 97 ? 2.111 3.592 -6.390 1.00 96.19 97 GLY A O 1
ATOM 804 N N . PHE A 1 98 ? 0.440 3.202 -4.919 1.00 95.31 98 PHE A N 1
ATOM 805 C CA . PHE A 1 98 ? 1.197 3.469 -3.687 1.00 95.31 98 PHE A CA 1
ATOM 806 C C . PHE A 1 98 ? 1.141 2.298 -2.721 1.00 95.31 98 PHE A C 1
ATOM 808 O O . PHE A 1 98 ? 0.086 1.686 -2.595 1.00 95.31 98 PHE A O 1
ATOM 815 N N . TYR A 1 99 ? 2.208 2.076 -1.957 1.00 95.06 99 TYR A N 1
ATOM 816 C CA . TYR A 1 99 ? 2.169 1.192 -0.790 1.00 95.06 99 TYR A CA 1
ATOM 817 C C . TYR A 1 99 ? 2.138 2.047 0.484 1.00 95.06 99 TYR A C 1
ATOM 819 O O . TYR A 1 99 ? 3.194 2.380 1.031 1.00 95.06 99 TYR A O 1
ATOM 827 N N . PRO A 1 100 ? 0.951 2.466 0.960 1.00 93.56 100 PRO A N 1
ATOM 828 C CA . PRO A 1 100 ? 0.859 3.231 2.196 1.00 93.56 100 PRO A CA 1
ATOM 829 C C . PRO A 1 100 ? 1.345 2.392 3.378 1.00 93.56 100 PRO A C 1
ATOM 831 O O . PRO A 1 100 ? 1.164 1.182 3.412 1.00 93.56 100 PRO A O 1
ATOM 834 N N . TYR A 1 101 ? 1.916 3.030 4.399 1.00 93.50 101 TYR A N 1
ATOM 835 C CA . TYR A 1 101 ? 2.373 2.300 5.585 1.00 93.50 101 TYR A CA 1
ATOM 836 C C . TYR A 1 101 ? 1.243 1.646 6.390 1.00 93.50 101 TYR A C 1
ATOM 838 O O . TYR A 1 101 ? 1.450 0.596 6.998 1.00 93.50 101 TYR A O 1
ATOM 846 N N . VAL A 1 102 ? 0.068 2.277 6.392 1.00 94.75 102 VAL A N 1
ATOM 847 C CA . VAL A 1 102 ? -1.173 1.769 6.981 1.00 94.75 102 VAL A CA 1
ATOM 848 C C . VAL A 1 102 ? -2.338 2.246 6.122 1.00 94.75 102 VAL A C 1
ATOM 850 O O . VAL A 1 102 ? -2.355 3.403 5.696 1.00 94.75 102 VAL A O 1
ATOM 853 N N . MET A 1 103 ? -3.316 1.376 5.902 1.00 94.81 103 MET A N 1
ATOM 854 C CA . MET A 1 103 ? -4.561 1.681 5.202 1.00 94.81 103 MET A CA 1
ATOM 855 C C . MET A 1 103 ? -5.748 1.261 6.063 1.00 94.81 103 MET A C 1
ATOM 857 O O . MET A 1 103 ? -5.680 0.248 6.753 1.00 94.81 103 MET A O 1
ATOM 861 N N . VAL A 1 104 ? -6.833 2.031 6.012 1.00 93.94 104 VAL A N 1
ATOM 862 C CA . VAL A 1 104 ? -8.119 1.657 6.605 1.00 93.94 104 VAL A CA 1
ATOM 863 C C . VAL A 1 104 ? -9.183 1.797 5.530 1.00 93.94 104 VAL A C 1
ATOM 865 O O . VAL A 1 104 ? -9.289 2.862 4.920 1.00 93.94 104 VAL A O 1
ATOM 868 N N . ILE A 1 105 ? -9.952 0.740 5.296 1.00 93.06 105 ILE A N 1
ATOM 869 C CA . ILE A 1 105 ? -11.081 0.748 4.360 1.00 93.06 105 ILE A CA 1
ATOM 870 C C . ILE A 1 105 ? -12.378 0.434 5.097 1.00 93.06 105 ILE A C 1
ATOM 872 O O . ILE A 1 105 ? -12.354 -0.051 6.226 1.00 93.06 105 ILE A O 1
ATOM 876 N N . THR A 1 106 ? -13.506 0.710 4.450 1.00 92.12 106 THR A N 1
ATOM 877 C CA . THR A 1 106 ? -14.835 0.276 4.892 1.00 92.12 106 THR A CA 1
ATOM 878 C C . THR A 1 106 ? -15.493 -0.535 3.788 1.00 92.12 106 THR A C 1
ATOM 880 O O . THR A 1 106 ? -15.363 -0.181 2.615 1.00 92.12 106 THR A O 1
ATOM 883 N N . GLY A 1 107 ? -16.204 -1.596 4.167 1.00 88.25 107 GLY A N 1
ATOM 884 C CA . GLY A 1 107 ? -16.756 -2.554 3.211 1.00 88.25 107 GLY A CA 1
ATOM 885 C C . GLY A 1 107 ? -15.673 -3.403 2.542 1.00 88.25 107 GLY A C 1
ATOM 886 O O . GLY A 1 107 ? -14.553 -3.501 3.038 1.00 88.25 107 GLY A O 1
ATOM 887 N N . ASP A 1 108 ? -16.026 -4.021 1.417 1.00 89.75 108 ASP A N 1
ATOM 888 C CA . ASP A 1 108 ? -15.148 -4.969 0.733 1.00 89.75 108 ASP A CA 1
ATOM 889 C C . ASP A 1 108 ? -14.073 -4.266 -0.109 1.00 89.75 108 ASP A C 1
ATOM 891 O O . ASP A 1 108 ? -14.324 -3.251 -0.768 1.00 89.75 108 ASP A O 1
ATOM 895 N N . ALA A 1 109 ? -12.870 -4.846 -0.136 1.00 90.12 109 ALA A N 1
ATOM 896 C CA . ALA A 1 109 ? -11.798 -4.393 -1.011 1.00 90.12 109 ALA A CA 1
ATOM 897 C C . ALA A 1 109 ? -12.186 -4.553 -2.492 1.00 90.12 109 ALA A C 1
ATOM 899 O O . ALA A 1 109 ? -12.593 -5.625 -2.943 1.00 90.12 109 ALA A O 1
ATOM 900 N N . ILE A 1 110 ? -12.018 -3.477 -3.266 1.00 92.12 110 ILE A N 1
ATOM 901 C CA . ILE A 1 110 ? -12.234 -3.476 -4.715 1.00 92.12 110 ILE A CA 1
ATOM 902 C C . ILE A 1 110 ? -10.880 -3.592 -5.398 1.00 92.12 110 ILE A C 1
ATOM 904 O O . ILE A 1 110 ? -10.048 -2.686 -5.325 1.00 92.12 110 ILE A O 1
ATOM 908 N N . PHE A 1 111 ? -10.677 -4.704 -6.092 1.00 91.88 111 PHE A N 1
ATOM 909 C CA . PHE A 1 111 ? -9.425 -4.969 -6.776 1.00 91.88 111 PHE A CA 1
ATOM 910 C C . PHE A 1 111 ? -9.350 -4.298 -8.144 1.00 91.88 111 PHE A C 1
ATOM 912 O O . PHE A 1 111 ? -10.336 -4.159 -8.873 1.00 91.88 111 PHE A O 1
ATOM 919 N N . ASN A 1 112 ? -8.140 -3.873 -8.497 1.00 90.69 112 ASN A N 1
ATOM 920 C CA . ASN A 1 112 ? -7.876 -3.244 -9.776 1.00 90.69 112 ASN A CA 1
ATOM 921 C C . ASN A 1 112 ? -7.648 -4.312 -10.857 1.00 90.69 112 ASN A C 1
ATOM 923 O O . ASN A 1 112 ? -6.586 -4.929 -10.915 1.00 90.69 112 ASN A O 1
ATOM 927 N N . GLU A 1 113 ? -8.642 -4.503 -11.726 1.00 88.12 113 GLU A N 1
ATOM 928 C CA . GLU A 1 113 ? -8.628 -5.527 -12.782 1.00 88.12 113 GLU A CA 1
ATOM 929 C C . GLU A 1 113 ? -8.451 -6.943 -12.197 1.00 88.12 113 GLU A C 1
ATOM 931 O O . GLU A 1 113 ? -9.225 -7.348 -11.337 1.00 88.12 113 GLU A O 1
ATOM 936 N N . ASN A 1 114 ? -7.450 -7.703 -12.651 1.00 86.69 114 ASN A N 1
ATOM 937 C CA . ASN A 1 114 ? -7.212 -9.093 -12.241 1.00 86.69 114 ASN A CA 1
ATOM 938 C C . ASN A 1 114 ? -6.163 -9.216 -11.122 1.00 86.69 114 ASN A C 1
ATOM 940 O O . ASN A 1 114 ? -5.517 -10.256 -10.992 1.00 86.69 114 ASN A O 1
ATOM 944 N N . ARG A 1 115 ? -5.930 -8.139 -10.368 1.00 87.50 115 ARG A N 1
ATOM 945 C CA . ARG A 1 115 ? -4.912 -8.083 -9.311 1.00 87.50 115 ARG A CA 1
ATOM 946 C C . ARG A 1 115 ? -5.502 -8.422 -7.943 1.00 87.50 115 ARG A C 1
ATOM 948 O O . ARG A 1 115 ? -6.706 -8.322 -7.754 1.00 87.50 115 ARG A O 1
ATOM 955 N N . GLN A 1 116 ? -4.658 -8.849 -7.009 1.00 87.88 116 GLN A N 1
ATOM 956 C CA . GLN A 1 116 ? -5.045 -9.150 -5.617 1.00 87.88 116 GLN A CA 1
ATOM 957 C C . GLN A 1 116 ? -4.176 -8.403 -4.591 1.00 87.88 116 GLN A C 1
ATOM 959 O O . GLN A 1 116 ? -4.309 -8.618 -3.390 1.00 87.88 116 GLN A O 1
ATOM 964 N N . ASP A 1 117 ? -3.289 -7.541 -5.085 1.00 85.94 117 ASP A N 1
ATOM 965 C CA . ASP A 1 117 ? -2.291 -6.749 -4.368 1.00 85.94 117 ASP A CA 1
ATOM 966 C C . ASP A 1 117 ? -2.567 -5.249 -4.474 1.00 85.94 117 ASP A C 1
ATOM 968 O O . ASP A 1 117 ? -2.812 -4.739 -5.598 1.00 85.94 117 ASP A O 1
#

Radius of gyration: 22.95 Å; Cα contacts (8 Å, |Δi|>4): 112; chains: 1; bounding box: 65×37×48 Å

Foldseek 3Di:
DDDDDDDDDDDDDPDPPPPDPPPLQQADPVNVVVCCVPDPWDWKDFRRDTHTDDDDDPVRVVVLVVVQVVVCVVCPPHQKDKDAQPDWDADPVRRIIHRDRMDMDGDDDDDDPPDDD

Nearest PDB structures (foldseek):
  6okh-assembly1_B  TM=8.986E-01  e=2.803E-03  Leptospira borgpetersenii serovar Hardjo-bovis str. JB197
  9iuz-assembly1_A  TM=2.070E-01  e=6.610E-01  Arabidopsis thaliana